Protein AF-A0A3G9JK23-F1 (afdb_monomer)

Radius of gyration: 21.17 Å; Cα contacts (8 Å, |Δi|>4): 99; chains: 1; bounding box: 43×51×62 Å

Foldseek 3Di:
DDDDDPVVVVVVPPPPPPPLVNVLVVLLVVLLCLLVPQADPDQLVVLQVVVCVVCVVLCCVLPNPDDVSVLVVVLLCLLSCCSNPVVVVQLVDPVSLVVSLVSLVDDSCSSPVSCVVCVPDDSVVSPNVVSNSVSSNVSSVSSNVSSVSSVVVVVD

Sequence (156 aa):
MNTRTLSEITQLQFINFIPEGETLKKLIEEIVQIYKHETIGQFPYKDFRQLEHDFTEEFRKNAPHELITADFNTYMMFIYGLSSGGIVMKLEDPLERYKTKEWLYKSFFEWFPKYSFLEAYDFSKYKHLQMEWKVIEKLRQKLIELIKLKEIDMNI

pLDDT: mean 87.05, std 18.16, range [35.25, 98.56]

Nearest PDB structures (foldseek):
  8oup-assembly1_A  TM=2.871E-01  e=6.011E+00  Spisula solidissima

Solvent-accessible surface area (backbone atoms only — not comparable to full-atom values): 9133 Å² total; per-residue (Å²): 136,87,82,76,54,77,68,63,62,57,66,70,66,65,68,79,81,65,59,67,69,58,54,56,50,52,53,52,51,50,41,36,49,47,53,74,70,62,59,66,96,61,82,44,60,69,37,50,54,51,49,51,60,76,39,42,67,58,40,58,72,52,37,64,97,61,57,68,69,60,55,49,47,52,55,48,48,55,51,47,48,34,36,75,53,56,42,62,70,31,65,74,40,71,68,51,32,50,54,51,47,62,56,57,74,45,52,72,43,70,76,41,58,58,52,44,85,54,70,86,58,83,51,75,88,29,57,59,42,42,51,46,50,52,46,53,50,55,48,41,53,50,53,52,51,50,52,54,52,54,56,53,63,74,74,107

InterPro domains:
  IPR025551 Immunity protein WapI/YxiJ-like [PF14176] (30-144)

Organism: NCBI:txid1712516

Structure (mmCIF, N/CA/C/O backbone):
data_AF-A0A3G9JK23-F1
#
_entry.id   AF-A0A3G9JK23-F1
#
loop_
_atom_site.group_PDB
_atom_site.id
_atom_site.type_symbol
_atom_site.label_atom_id
_atom_site.label_alt_id
_atom_site.label_comp_id
_atom_site.label_asym_id
_atom_site.label_entity_id
_atom_site.label_seq_id
_atom_site.pdbx_PDB_ins_code
_atom_site.Cartn_x
_atom_site.Cartn_y
_atom_site.Cartn_z
_atom_site.occupancy
_atom_site.B_iso_or_equiv
_atom_site.auth_seq_id
_atom_site.auth_comp_id
_atom_site.auth_asym_id
_atom_site.auth_atom_id
_atom_site.pdbx_PDB_model_num
ATOM 1 N N . MET A 1 1 ? -24.261 -42.379 31.116 1.00 36.62 1 MET A N 1
ATOM 2 C CA . MET A 1 1 ? -24.484 -41.042 31.707 1.00 36.62 1 MET A CA 1
ATOM 3 C C . MET A 1 1 ? -23.120 -40.428 31.952 1.00 36.62 1 MET A C 1
ATOM 5 O O . MET A 1 1 ? -22.377 -40.958 32.761 1.00 36.62 1 MET A O 1
ATOM 9 N N . ASN A 1 2 ? -22.746 -39.422 31.162 1.00 42.50 2 ASN A N 1
ATOM 10 C CA . ASN A 1 2 ? -21.430 -38.790 31.227 1.00 42.50 2 ASN A CA 1
ATOM 11 C C . ASN A 1 2 ? -21.548 -37.538 32.106 1.00 42.50 2 ASN A C 1
ATOM 13 O O . ASN A 1 2 ? -22.062 -36.515 31.658 1.00 42.50 2 ASN A O 1
ATOM 17 N N . THR A 1 3 ? -21.187 -37.654 33.380 1.00 45.88 3 THR A N 1
ATOM 18 C CA . THR A 1 3 ? -21.206 -36.540 34.332 1.00 45.88 3 THR A CA 1
ATOM 19 C C . THR A 1 3 ? -19.917 -35.742 34.184 1.00 45.88 3 THR A C 1
ATOM 21 O O . THR A 1 3 ? -18.939 -36.014 34.877 1.00 45.88 3 THR A O 1
ATOM 24 N N . ARG A 1 4 ? -19.913 -34.760 33.279 1.00 46.28 4 ARG A N 1
ATOM 25 C CA . ARG A 1 4 ? -18.923 -33.677 33.337 1.00 46.28 4 ARG A CA 1
ATOM 26 C C . ARG A 1 4 ? -19.204 -32.851 34.584 1.00 46.28 4 ARG A C 1
ATOM 28 O O . ARG A 1 4 ? -20.349 -32.466 34.832 1.00 46.28 4 ARG A O 1
ATOM 35 N N . THR A 1 5 ? -18.187 -32.650 35.406 1.00 52.03 5 THR A N 1
ATOM 36 C CA . THR A 1 5 ? -18.298 -31.892 36.652 1.00 52.03 5 THR A CA 1
ATOM 37 C C . THR A 1 5 ? -18.507 -30.407 36.342 1.00 52.03 5 THR A C 1
ATOM 39 O O . THR A 1 5 ? -18.026 -29.888 35.335 1.00 52.03 5 THR A O 1
ATOM 42 N N . LEU A 1 6 ? -19.220 -29.695 37.222 1.00 44.28 6 LEU A N 1
ATOM 43 C CA . LEU A 1 6 ? -19.484 -28.251 37.103 1.00 44.28 6 LEU A CA 1
ATOM 44 C C . LEU A 1 6 ? -18.204 -27.409 36.920 1.00 44.28 6 LEU A C 1
ATOM 46 O O . LEU A 1 6 ? -18.287 -26.318 36.360 1.00 44.28 6 LEU A O 1
ATOM 50 N N . SER A 1 7 ? -17.032 -27.928 37.317 1.00 47.22 7 SER A N 1
ATOM 51 C CA . SER A 1 7 ? -15.722 -27.294 37.119 1.00 47.22 7 SER A CA 1
ATOM 52 C C . SER A 1 7 ? -15.212 -27.341 35.673 1.00 47.22 7 SER A C 1
ATOM 54 O O . SER A 1 7 ? -14.501 -26.434 35.254 1.00 47.22 7 SER A O 1
ATOM 56 N N . GLU A 1 8 ? -15.571 -28.362 34.889 1.00 41.97 8 GLU A N 1
ATOM 57 C CA . GLU A 1 8 ? -15.189 -28.452 33.468 1.00 41.97 8 GLU A CA 1
ATOM 58 C C . GLU A 1 8 ? -16.037 -27.512 32.598 1.00 41.97 8 GLU A C 1
ATOM 60 O O . GLU A 1 8 ? -15.567 -26.995 31.587 1.00 41.97 8 GLU A O 1
ATOM 65 N N . ILE A 1 9 ? -17.274 -27.232 33.024 1.00 43.81 9 ILE A N 1
ATOM 66 C CA . ILE A 1 9 ? -18.169 -26.281 32.350 1.00 43.81 9 ILE A CA 1
ATOM 67 C C . ILE A 1 9 ? -17.713 -24.835 32.605 1.00 43.81 9 ILE A C 1
ATOM 69 O O . ILE A 1 9 ? -17.787 -24.006 31.701 1.00 43.81 9 ILE A O 1
ATOM 73 N N . THR A 1 10 ? -17.164 -24.534 33.788 1.00 38.00 10 THR A N 1
ATOM 74 C CA . THR A 1 10 ? -16.653 -23.187 34.111 1.00 38.00 10 THR A CA 1
ATOM 75 C C . THR A 1 10 ? -15.295 -22.883 33.474 1.00 38.00 10 THR A C 1
ATOM 77 O O . THR A 1 10 ? -15.025 -21.726 33.167 1.00 38.00 10 THR A O 1
ATOM 80 N N . GLN A 1 11 ? -14.453 -23.887 33.205 1.00 38.69 11 GLN A N 1
ATOM 81 C CA . GLN A 1 11 ? -13.163 -23.667 32.530 1.00 38.69 11 GLN A CA 1
ATOM 82 C C . GLN A 1 11 ? -13.294 -23.422 31.017 1.00 38.69 11 GLN A C 1
ATOM 84 O O . GLN A 1 11 ? -12.403 -22.825 30.421 1.00 38.69 11 GLN A O 1
ATOM 89 N N . LEU A 1 12 ? -14.418 -23.800 30.400 1.00 36.66 12 LEU A N 1
ATOM 90 C CA . LEU A 1 12 ? -14.701 -23.540 28.980 1.00 36.66 12 LEU A CA 1
ATOM 91 C C . LEU A 1 12 ? -15.394 -22.189 28.719 1.00 36.66 12 LEU A C 1
ATOM 93 O O . LEU A 1 12 ? -15.613 -21.838 27.562 1.00 36.66 12 LEU A O 1
ATOM 97 N N . GLN A 1 13 ? -15.715 -21.415 29.763 1.00 40.44 13 GLN A N 1
ATOM 98 C CA . GLN A 1 13 ? -16.347 -20.090 29.646 1.00 40.44 13 GLN A CA 1
ATOM 99 C C . GLN A 1 13 ? -15.383 -18.908 29.840 1.00 40.44 13 GLN A C 1
ATOM 101 O O . GLN A 1 13 ? -15.793 -17.762 29.692 1.00 40.44 13 GLN A O 1
ATOM 106 N N . PHE A 1 14 ? -14.095 -19.162 30.078 1.00 35.25 14 PHE A N 1
ATOM 107 C CA . PHE A 1 14 ? -13.046 -18.138 30.040 1.00 35.25 14 PHE A CA 1
ATOM 108 C C . PHE A 1 14 ? -12.325 -18.153 28.687 1.00 35.25 14 PHE A C 1
ATOM 110 O O . PHE A 1 14 ? -11.109 -18.309 28.598 1.00 35.25 14 PHE A O 1
ATOM 117 N N . ILE A 1 15 ? -13.079 -17.964 27.600 1.00 38.72 15 ILE A N 1
ATOM 118 C CA . ILE A 1 15 ? -12.486 -17.306 26.434 1.00 38.72 15 ILE A CA 1
ATOM 119 C C . ILE A 1 15 ? -12.242 -15.879 26.908 1.00 38.72 15 ILE A C 1
ATOM 121 O O . ILE A 1 15 ? -13.193 -15.168 27.215 1.00 38.72 15 ILE A O 1
ATOM 125 N N . ASN A 1 16 ? -10.971 -15.519 27.077 1.00 36.34 16 ASN A N 1
ATOM 126 C CA . ASN A 1 16 ? -10.524 -14.202 27.515 1.00 36.34 16 ASN A CA 1
ATOM 127 C C . ASN A 1 16 ? -11.319 -13.100 26.800 1.00 36.34 16 ASN A C 1
ATOM 129 O O . ASN A 1 16 ? -11.033 -12.790 25.644 1.00 36.34 16 ASN A O 1
ATOM 133 N N . PHE A 1 17 ? -12.302 -12.511 27.483 1.00 44.69 17 PHE A N 1
ATOM 134 C CA . PHE A 1 17 ? -12.966 -11.301 27.021 1.00 44.69 17 PHE A CA 1
ATOM 135 C C . PHE A 1 17 ? -11.981 -10.157 27.252 1.00 44.69 17 PHE A C 1
ATOM 137 O O . PHE A 1 17 ? -12.001 -9.472 28.273 1.00 44.69 17 PHE A O 1
ATOM 144 N N . ILE A 1 18 ? -11.019 -10.036 26.340 1.00 47.12 18 ILE A N 1
ATOM 145 C CA . ILE A 1 18 ? -10.237 -8.816 26.203 1.00 47.12 18 ILE A CA 1
ATOM 146 C C . ILE A 1 18 ? -11.254 -7.754 25.773 1.00 47.12 18 ILE A C 1
ATOM 148 O O . ILE A 1 18 ? -11.915 -7.974 24.758 1.00 47.12 18 ILE A O 1
ATOM 152 N N . PRO A 1 19 ? -11.423 -6.643 26.516 1.00 55.41 19 PRO A N 1
ATOM 153 C CA . PRO A 1 19 ? -12.336 -5.581 26.107 1.00 55.41 19 PRO A CA 1
ATOM 154 C C . PRO A 1 19 ? -12.031 -5.196 24.656 1.00 55.41 19 PRO A C 1
ATOM 156 O O . PRO A 1 19 ? -10.879 -4.948 24.322 1.00 55.41 19 PRO A O 1
ATOM 159 N N . GLU A 1 20 ? -13.018 -5.187 23.768 1.00 59.62 20 GLU A N 1
ATOM 160 C CA . GLU A 1 20 ? -12.782 -5.095 22.317 1.00 59.62 20 GLU A CA 1
ATOM 161 C C . GLU A 1 20 ? -12.052 -3.794 21.907 1.00 59.62 20 GLU A C 1
ATOM 163 O O . GLU A 1 20 ? -11.213 -3.806 21.003 1.00 59.62 20 GLU A O 1
ATOM 168 N N . GLY A 1 21 ? -12.221 -2.709 22.677 1.00 67.69 21 GLY A N 1
ATOM 169 C CA . GLY A 1 21 ? -11.424 -1.478 22.556 1.00 67.69 21 GLY A CA 1
ATOM 170 C C . GLY A 1 21 ? -9.921 -1.648 22.846 1.00 67.69 21 GLY A C 1
ATOM 171 O O . GLY A 1 21 ? -9.093 -0.956 22.251 1.00 67.69 21 GLY A O 1
ATOM 172 N N . GLU A 1 22 ? -9.540 -2.609 23.690 1.00 78.88 22 GLU A N 1
ATOM 173 C CA . GLU A 1 22 ? -8.143 -3.003 23.921 1.00 78.88 22 GLU A CA 1
ATOM 174 C C . GLU A 1 22 ? -7.564 -3.713 22.685 1.00 78.88 22 GLU A C 1
ATOM 176 O O . GLU A 1 22 ? -6.394 -3.529 22.350 1.00 78.88 22 GLU A O 1
ATOM 181 N N . THR A 1 23 ? -8.392 -4.461 21.944 1.00 86.56 23 THR A N 1
ATOM 182 C CA . THR A 1 23 ? -7.978 -5.128 20.698 1.00 86.56 23 THR A CA 1
ATOM 183 C C . THR A 1 23 ? -7.685 -4.113 19.592 1.00 86.56 23 THR A C 1
ATOM 185 O O . THR A 1 23 ? -6.633 -4.193 18.953 1.00 86.56 23 THR A O 1
ATOM 188 N N . LEU A 1 24 ? -8.558 -3.114 19.403 1.00 90.00 24 LEU A N 1
ATOM 189 C CA . LEU A 1 24 ? -8.349 -2.036 18.426 1.00 90.00 24 LEU A CA 1
ATOM 190 C C . LEU A 1 24 ? -7.061 -1.256 18.730 1.00 90.00 24 LEU A C 1
ATOM 192 O O . LEU A 1 24 ? -6.225 -1.043 17.849 1.00 90.00 24 LEU A O 1
ATOM 196 N N . LYS A 1 25 ? -6.881 -0.867 19.997 1.00 90.38 25 LYS A N 1
ATOM 197 C CA . LYS A 1 25 ? -5.701 -0.134 20.462 1.00 90.38 25 LYS A CA 1
ATOM 198 C C . LYS A 1 25 ? -4.417 -0.931 20.238 1.00 90.38 25 LYS A C 1
ATOM 200 O O . LYS A 1 25 ? -3.462 -0.393 19.684 1.00 90.38 25 LYS A O 1
ATOM 205 N N . LYS A 1 26 ? -4.410 -2.216 20.596 1.00 93.75 26 LYS A N 1
ATOM 206 C CA . LYS A 1 26 ? -3.259 -3.101 20.391 1.00 93.75 26 LYS A CA 1
ATOM 207 C C . LYS A 1 26 ? -2.886 -3.229 18.912 1.00 93.75 26 LYS A C 1
ATOM 209 O O . LYS A 1 26 ? -1.701 -3.215 18.586 1.00 93.75 26 LYS A O 1
ATOM 214 N N . LEU A 1 27 ? -3.871 -3.318 18.015 1.00 95.75 27 LEU A N 1
ATOM 215 C CA . LEU A 1 27 ? -3.606 -3.382 16.576 1.00 95.75 27 LEU A CA 1
ATOM 216 C C . LEU A 1 27 ? -3.044 -2.058 16.035 1.00 95.75 27 LEU A C 1
ATOM 218 O O . LEU A 1 27 ? -2.118 -2.076 15.226 1.00 95.75 27 LEU A O 1
ATOM 222 N N . ILE A 1 28 ? -3.542 -0.911 16.510 1.00 95.06 28 ILE A N 1
ATOM 223 C CA . ILE A 1 28 ? -2.965 0.406 16.183 1.00 95.06 28 ILE A CA 1
ATOM 224 C C . ILE A 1 28 ? -1.506 0.476 16.639 1.00 95.06 28 ILE A C 1
ATOM 226 O O . ILE A 1 28 ? -0.637 0.879 15.865 1.00 95.06 28 ILE A O 1
ATOM 230 N N . GLU A 1 29 ? -1.224 0.068 17.877 1.00 95.56 29 GLU A N 1
ATOM 231 C CA . GLU A 1 29 ? 0.138 0.033 18.409 1.00 95.56 29 GLU A CA 1
ATOM 232 C C . GLU A 1 29 ? 1.037 -0.869 17.560 1.00 95.56 29 GLU A C 1
ATOM 234 O O . GLU A 1 29 ? 2.123 -0.446 17.172 1.00 95.56 29 GLU A O 1
ATOM 239 N N . GLU A 1 30 ? 0.576 -2.065 17.192 1.00 97.19 30 GLU A N 1
ATOM 240 C CA . GLU A 1 30 ? 1.323 -2.984 16.331 1.00 97.19 30 GLU A CA 1
ATOM 241 C C . GLU A 1 30 ? 1.636 -2.372 14.955 1.00 97.19 30 GLU A C 1
ATOM 243 O O . GLU A 1 30 ? 2.782 -2.429 14.505 1.00 97.19 30 GLU A O 1
ATOM 248 N N . ILE A 1 31 ? 0.651 -1.746 14.302 1.00 97.75 31 ILE A N 1
ATOM 249 C CA . ILE A 1 31 ? 0.832 -1.055 13.014 1.00 97.75 31 ILE A CA 1
ATOM 250 C C . ILE A 1 31 ? 1.905 0.03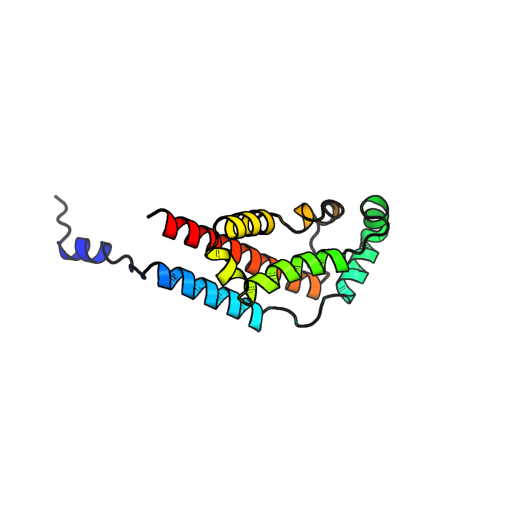0 13.134 1.00 97.75 31 ILE A C 1
ATOM 252 O O . ILE A 1 31 ? 2.816 0.094 12.307 1.00 97.75 31 ILE A O 1
ATOM 256 N N . VAL A 1 32 ? 1.837 0.852 14.184 1.00 96.25 32 VAL A N 1
ATOM 257 C CA . VAL A 1 32 ? 2.814 1.920 14.428 1.00 96.25 32 VAL A CA 1
ATOM 258 C C . VAL A 1 32 ? 4.209 1.348 14.695 1.00 96.25 32 VAL A C 1
ATOM 260 O O . VAL A 1 32 ? 5.196 1.926 14.240 1.00 96.25 32 VAL A O 1
ATOM 263 N N . GLN A 1 33 ? 4.322 0.223 15.406 1.00 96.56 33 GLN A N 1
ATOM 264 C CA . GLN A 1 33 ? 5.610 -0.437 15.643 1.00 96.56 33 GLN A CA 1
ATOM 265 C C . GLN A 1 33 ? 6.216 -0.980 14.345 1.00 96.56 33 GLN A C 1
ATOM 267 O O . GLN A 1 33 ? 7.393 -0.736 14.082 1.00 96.56 33 GLN A O 1
ATOM 272 N N . ILE A 1 34 ? 5.421 -1.638 13.496 1.00 96.50 34 ILE A N 1
ATOM 273 C CA . ILE A 1 34 ? 5.875 -2.104 12.175 1.00 96.50 34 ILE A CA 1
ATOM 274 C C . ILE A 1 34 ? 6.339 -0.912 11.337 1.00 96.50 34 ILE A C 1
ATOM 276 O O . ILE A 1 34 ? 7.441 -0.935 10.794 1.00 96.50 34 ILE A O 1
ATOM 280 N N . TYR A 1 35 ? 5.545 0.161 11.291 1.00 95.44 35 TYR A N 1
ATOM 281 C CA . TYR A 1 35 ? 5.909 1.382 10.578 1.00 95.44 35 TYR A CA 1
ATOM 282 C C . TYR A 1 35 ? 7.227 1.991 11.084 1.00 95.44 35 TYR A C 1
ATOM 284 O O . TYR A 1 35 ? 8.033 2.456 10.294 1.00 95.44 35 TYR A O 1
ATOM 292 N N . LYS A 1 36 ? 7.494 1.978 12.393 1.00 93.38 36 LYS A N 1
ATOM 293 C CA . LYS A 1 36 ? 8.729 2.560 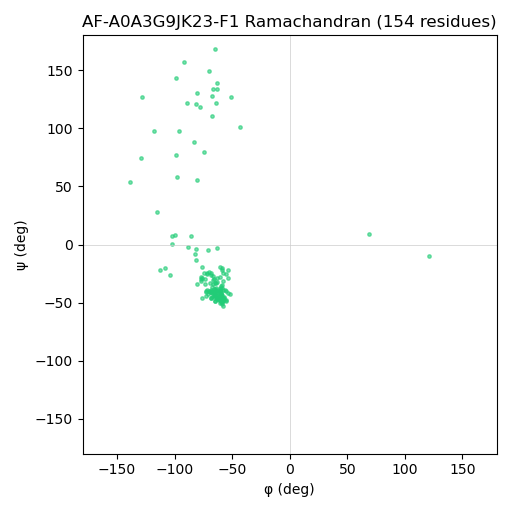12.945 1.00 93.38 36 LYS A CA 1
ATOM 294 C C . LYS A 1 36 ? 9.969 1.693 12.744 1.00 93.38 36 LYS A C 1
ATOM 296 O O . LYS A 1 36 ? 11.070 2.236 12.673 1.00 93.38 36 LYS A O 1
ATOM 301 N N . HIS A 1 37 ? 9.810 0.372 12.729 1.00 92.38 37 HIS A N 1
ATOM 302 C CA . HIS A 1 37 ? 10.937 -0.557 12.842 1.00 92.38 37 HIS A CA 1
ATOM 303 C C . HIS A 1 37 ? 11.216 -1.377 11.584 1.00 92.38 37 HIS A C 1
ATOM 305 O O . HIS A 1 37 ? 12.339 -1.851 11.427 1.00 92.38 37 HIS A O 1
ATOM 311 N N . GLU A 1 38 ? 10.235 -1.550 10.699 1.00 90.25 38 GLU A N 1
ATOM 312 C CA . GLU A 1 38 ? 10.377 -2.391 9.506 1.00 90.25 38 GLU A CA 1
ATOM 313 C C . GLU A 1 38 ? 10.467 -1.587 8.204 1.00 90.25 38 GLU A C 1
ATOM 315 O O . GLU A 1 38 ? 10.980 -2.113 7.220 1.00 90.25 38 GLU A O 1
ATOM 320 N N . THR A 1 39 ? 10.026 -0.323 8.171 1.00 84.00 39 THR A N 1
ATOM 321 C CA . THR A 1 39 ? 10.132 0.501 6.953 1.00 84.00 39 THR A CA 1
ATOM 322 C C . THR A 1 39 ? 11.586 0.791 6.621 1.00 84.00 39 THR A C 1
ATOM 324 O O . THR A 1 39 ? 12.357 1.215 7.491 1.00 84.00 39 THR A O 1
ATOM 327 N N . ILE A 1 40 ? 11.966 0.630 5.356 1.00 74.38 40 ILE A N 1
ATOM 328 C CA . ILE A 1 40 ? 13.324 0.932 4.927 1.00 74.38 40 ILE A CA 1
ATOM 329 C C . ILE A 1 40 ? 13.428 2.448 4.781 1.00 74.38 40 ILE A C 1
ATOM 331 O O . ILE A 1 40 ? 12.756 3.067 3.964 1.00 74.38 40 ILE A O 1
ATOM 335 N N . GLY A 1 41 ? 14.307 3.078 5.563 1.00 71.38 41 GLY A N 1
ATOM 336 C CA . GLY A 1 41 ? 14.487 4.537 5.536 1.00 71.38 41 GLY A CA 1
ATOM 337 C C . GLY A 1 41 ? 14.996 5.108 4.201 1.00 71.38 41 GLY A C 1
ATOM 338 O O . GLY A 1 41 ? 15.147 6.321 4.078 1.00 71.38 41 GLY A O 1
ATOM 339 N N . GLN A 1 42 ? 15.290 4.263 3.206 1.00 83.88 42 GLN A N 1
ATOM 340 C CA . GLN A 1 42 ? 15.717 4.662 1.866 1.00 83.88 42 GLN A CA 1
ATOM 341 C C . GLN A 1 42 ? 14.859 3.984 0.799 1.00 83.88 42 GLN A C 1
ATOM 343 O O . GLN A 1 42 ? 14.777 2.760 0.735 1.00 83.88 42 GLN A O 1
ATOM 348 N N . PHE A 1 43 ? 14.294 4.794 -0.096 1.00 89.50 43 PHE A N 1
ATOM 349 C CA . PHE A 1 43 ? 13.511 4.309 -1.227 1.00 89.50 43 PHE A CA 1
ATOM 350 C C . PHE A 1 43 ? 14.373 3.465 -2.196 1.00 89.50 43 PHE A C 1
ATOM 352 O O . PHE A 1 43 ? 15.510 3.859 -2.498 1.00 89.50 43 PHE A O 1
ATOM 359 N N . PRO A 1 44 ? 13.867 2.336 -2.736 1.00 93.62 44 PRO A N 1
ATOM 360 C CA . PRO A 1 44 ? 14.669 1.345 -3.462 1.00 93.62 44 PRO A CA 1
ATOM 361 C C . PRO A 1 44 ? 14.963 1.737 -4.927 1.00 93.62 44 PRO A C 1
ATOM 363 O O . PRO A 1 44 ? 14.720 0.982 -5.865 1.00 93.62 44 PRO A O 1
ATOM 366 N N . TYR A 1 45 ? 15.547 2.918 -5.158 1.00 94.88 45 TYR A N 1
ATOM 367 C CA . TYR A 1 45 ? 15.806 3.449 -6.506 1.00 94.88 45 TYR A CA 1
ATOM 368 C C . TYR A 1 45 ? 16.697 2.558 -7.381 1.00 94.88 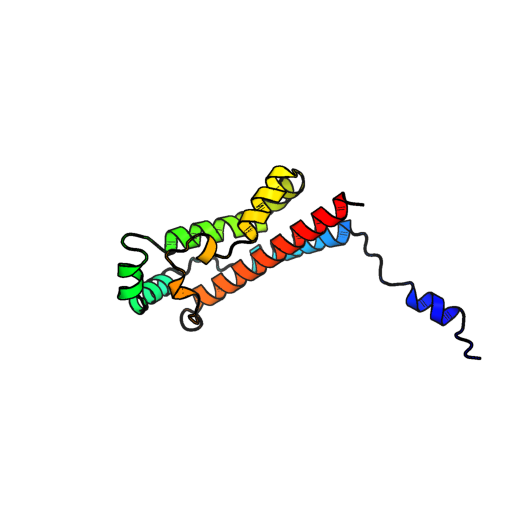45 TYR A C 1
ATOM 370 O O . TYR A 1 45 ? 16.532 2.525 -8.597 1.00 94.88 45 TYR A O 1
ATOM 378 N N . LYS A 1 46 ? 17.686 1.874 -6.789 1.00 95.38 46 LYS A N 1
ATOM 379 C CA . LYS A 1 46 ? 18.582 0.975 -7.541 1.00 95.38 46 LYS A CA 1
ATOM 380 C C . LYS A 1 46 ? 17.816 -0.215 -8.112 1.00 95.38 46 LYS A C 1
ATOM 382 O O . LYS A 1 46 ? 18.003 -0.554 -9.274 1.00 95.38 46 LYS A O 1
ATOM 387 N N . ASP A 1 47 ? 16.946 -0.789 -7.297 1.00 96.94 47 ASP A N 1
ATOM 388 C CA . ASP A 1 47 ? 16.141 -1.950 -7.645 1.00 96.94 47 ASP A CA 1
ATOM 389 C C . ASP A 1 47 ? 15.096 -1.591 -8.702 1.00 96.94 47 ASP A C 1
ATOM 391 O O . ASP A 1 47 ? 14.951 -2.324 -9.673 1.00 96.94 47 ASP A O 1
ATOM 395 N N . PHE A 1 48 ? 14.456 -0.421 -8.584 1.00 96.88 48 PHE A N 1
ATOM 396 C CA . PHE A 1 48 ? 13.552 0.078 -9.622 1.00 96.88 48 PHE A CA 1
ATOM 397 C C . PHE A 1 48 ? 14.247 0.293 -10.965 1.00 96.88 48 PHE A C 1
ATOM 399 O O . PHE A 1 48 ? 13.723 -0.147 -11.980 1.00 96.88 48 PHE A O 1
ATOM 406 N N . ARG A 1 49 ? 15.451 0.880 -10.986 1.00 96.25 49 ARG A N 1
ATOM 407 C CA . ARG A 1 49 ? 16.205 1.018 -12.244 1.00 96.25 49 ARG A CA 1
ATOM 408 C C . ARG A 1 49 ? 16.525 -0.333 -12.879 1.00 96.25 49 ARG A C 1
ATOM 410 O O . ARG A 1 49 ? 16.481 -0.456 -14.098 1.00 96.25 49 ARG A O 1
ATOM 417 N N . GLN A 1 50 ? 16.856 -1.338 -12.066 1.00 97.50 50 GLN A N 1
ATOM 418 C CA . GLN A 1 50 ? 17.093 -2.687 -12.577 1.00 97.50 50 GLN A CA 1
ATOM 419 C C . GLN A 1 50 ? 15.796 -3.325 -13.090 1.00 97.50 50 GLN A C 1
ATOM 421 O O . GLN A 1 50 ? 15.812 -3.968 -14.132 1.00 97.50 50 GLN A O 1
ATOM 426 N N . LEU A 1 51 ? 14.675 -3.130 -12.394 1.00 97.31 51 LEU A N 1
ATOM 427 C CA . LEU A 1 51 ? 13.359 -3.593 -12.829 1.00 97.31 51 LEU A CA 1
ATOM 428 C C . LEU A 1 51 ? 12.970 -2.976 -14.179 1.00 97.31 51 LEU A C 1
ATOM 430 O O . LEU A 1 51 ? 12.619 -3.696 -15.106 1.00 97.31 51 LEU A O 1
ATOM 434 N N . GLU A 1 52 ? 13.090 -1.658 -14.323 1.00 96.19 52 GLU A N 1
ATOM 435 C CA . GLU A 1 52 ? 12.813 -0.957 -15.582 1.00 96.19 52 GLU A CA 1
ATOM 436 C C . GLU A 1 52 ? 13.723 -1.442 -16.718 1.00 96.19 52 GLU A C 1
ATOM 438 O O . GLU A 1 52 ? 13.272 -1.604 -17.852 1.00 96.19 52 GLU A O 1
ATOM 443 N N . HIS A 1 53 ? 14.992 -1.733 -16.420 1.00 96.44 53 HIS A N 1
ATOM 444 C CA . HIS A 1 53 ? 15.915 -2.313 -17.391 1.00 96.44 53 HIS A CA 1
ATOM 445 C C . HIS A 1 53 ? 15.497 -3.727 -17.822 1.00 96.44 53 HIS A C 1
ATOM 447 O O . HIS A 1 53 ? 15.421 -4.013 -19.014 1.00 96.44 53 HIS A O 1
ATOM 453 N N . ASP A 1 54 ? 15.183 -4.599 -16.865 1.00 97.06 54 ASP A N 1
ATOM 454 C CA . ASP A 1 54 ? 14.848 -5.999 -17.136 1.00 97.06 54 ASP A CA 1
ATOM 455 C C . ASP A 1 54 ? 13.526 -6.158 -17.905 1.00 97.06 54 ASP A C 1
ATOM 457 O O . ASP A 1 54 ? 13.363 -7.134 -18.632 1.00 97.06 54 ASP A O 1
ATOM 461 N N . PHE A 1 55 ? 12.606 -5.201 -17.759 1.00 96.31 55 PHE A N 1
ATOM 462 C CA . PHE A 1 55 ? 11.277 -5.193 -18.384 1.00 96.31 55 PHE A CA 1
ATOM 463 C C . PHE A 1 55 ? 11.100 -4.041 -19.381 1.00 96.31 55 PHE A C 1
ATOM 465 O O . PHE A 1 55 ? 10.005 -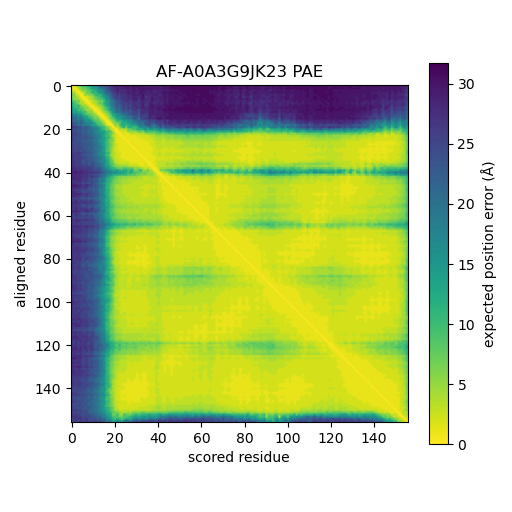3.504 -19.564 1.00 96.31 55 PHE A O 1
ATOM 472 N N . THR A 1 56 ? 12.196 -3.588 -19.995 1.00 96.44 56 THR A N 1
ATOM 473 C CA . THR A 1 56 ? 12.197 -2.375 -20.824 1.00 96.44 56 THR A CA 1
ATOM 474 C C . THR A 1 56 ? 11.158 -2.418 -21.950 1.00 96.44 56 THR A C 1
ATOM 476 O O . THR A 1 56 ? 10.511 -1.402 -22.213 1.00 96.44 56 THR A O 1
ATOM 479 N N . GLU A 1 57 ? 10.959 -3.561 -22.610 1.00 97.19 57 GLU A N 1
ATOM 480 C CA . GLU A 1 57 ? 9.981 -3.660 -23.701 1.00 97.19 57 GLU A CA 1
ATOM 481 C C . GLU A 1 57 ? 8.537 -3.619 -23.186 1.00 97.19 57 GLU A C 1
ATOM 483 O O . GLU A 1 57 ? 7.682 -2.946 -23.766 1.00 97.19 57 GLU A O 1
ATOM 488 N N . GLU A 1 58 ? 8.255 -4.272 -22.060 1.00 97.19 58 GLU A N 1
ATOM 489 C CA . GLU A 1 58 ? 6.947 -4.247 -21.415 1.00 97.19 58 GLU A CA 1
ATOM 490 C C . GLU A 1 58 ? 6.601 -2.847 -20.902 1.00 97.19 58 GLU A C 1
ATOM 492 O O . GLU A 1 58 ? 5.469 -2.399 -21.097 1.00 97.19 58 GLU A O 1
ATOM 497 N N . PHE A 1 59 ? 7.561 -2.124 -20.318 1.00 97.25 59 PHE A N 1
ATOM 498 C CA . PHE A 1 59 ? 7.370 -0.728 -19.917 1.00 97.25 59 PHE A CA 1
ATOM 499 C C . PHE A 1 59 ? 7.084 0.168 -21.123 1.00 97.25 59 PHE A C 1
ATOM 501 O O . PHE A 1 59 ? 6.113 0.922 -21.100 1.00 97.25 59 PHE A O 1
ATOM 508 N N . ARG A 1 60 ? 7.854 0.046 -22.213 1.00 96.38 60 ARG A N 1
ATOM 509 C CA . ARG A 1 60 ? 7.597 0.809 -23.449 1.00 96.38 60 ARG A CA 1
ATOM 510 C C . ARG A 1 60 ? 6.213 0.537 -24.028 1.00 96.38 60 ARG A C 1
ATOM 512 O O . ARG A 1 60 ? 5.590 1.451 -24.559 1.00 96.38 60 ARG A O 1
ATOM 519 N N . LYS A 1 61 ? 5.741 -0.708 -23.946 1.00 97.44 61 LYS A N 1
ATOM 520 C CA . LYS A 1 61 ? 4.440 -1.114 -24.484 1.00 97.44 61 LYS A CA 1
ATOM 521 C C . LYS A 1 61 ? 3.270 -0.654 -23.614 1.00 97.44 61 LYS A C 1
ATOM 523 O O . LYS A 1 61 ? 2.272 -0.189 -24.154 1.00 97.44 61 LYS A O 1
ATOM 528 N N . ASN A 1 62 ? 3.360 -0.842 -22.299 1.00 96.69 62 ASN A N 1
ATOM 529 C CA . ASN A 1 62 ? 2.205 -0.731 -21.401 1.00 96.69 62 ASN A CA 1
ATOM 530 C C . ASN A 1 62 ? 2.180 0.569 -20.585 1.00 96.69 62 ASN A C 1
ATOM 532 O O . ASN A 1 62 ? 1.104 1.017 -20.201 1.00 96.69 62 ASN A O 1
ATOM 536 N N . ALA A 1 63 ? 3.338 1.177 -20.326 1.00 95.31 63 ALA A N 1
ATOM 537 C CA . ALA A 1 63 ? 3.472 2.386 -19.517 1.00 95.31 63 ALA A CA 1
ATOM 538 C C . ALA A 1 63 ? 4.482 3.378 -20.141 1.00 95.31 63 ALA A C 1
ATOM 540 O O . ALA A 1 63 ? 5.446 3.785 -19.482 1.00 95.31 63 ALA A O 1
ATOM 541 N N . PRO A 1 64 ? 4.317 3.756 -21.427 1.00 92.19 64 PRO A N 1
ATOM 542 C CA . PRO A 1 64 ? 5.229 4.692 -22.070 1.00 92.19 64 PRO A CA 1
ATOM 543 C C . PRO A 1 64 ? 5.168 6.054 -21.371 1.00 92.19 64 PRO A C 1
ATOM 545 O O . PRO A 1 64 ? 4.086 6.582 -21.136 1.00 92.19 64 PRO A O 1
ATOM 548 N N . HIS A 1 65 ? 6.334 6.643 -21.093 1.00 89.44 65 HIS A N 1
ATOM 549 C CA . HIS A 1 65 ? 6.489 7.950 -20.426 1.00 89.44 65 HIS A CA 1
ATOM 550 C C . HIS A 1 65 ? 6.080 8.003 -18.947 1.00 89.44 65 HIS A C 1
ATOM 552 O O . HIS A 1 65 ? 6.059 9.083 -18.359 1.00 89.44 65 HIS A O 1
ATOM 558 N N . GLU A 1 66 ? 5.802 6.859 -18.336 1.00 91.50 66 GLU A N 1
ATOM 559 C CA . GLU A 1 66 ? 5.440 6.770 -16.927 1.00 91.50 66 GLU A CA 1
ATOM 560 C C . GLU A 1 66 ? 6.672 6.538 -16.045 1.00 91.50 66 GLU A C 1
ATOM 562 O O . GLU A 1 66 ? 7.699 6.025 -16.495 1.00 91.50 66 GLU A O 1
ATOM 567 N N . LEU A 1 67 ? 6.559 6.904 -14.767 1.00 93.06 67 LEU A N 1
ATOM 568 C CA . LEU A 1 67 ? 7.595 6.687 -13.759 1.00 93.06 67 LEU A CA 1
ATOM 569 C C . LEU A 1 67 ? 7.046 5.777 -12.659 1.00 93.06 67 LEU A C 1
ATOM 571 O O . LEU A 1 67 ? 6.405 6.252 -11.719 1.00 93.06 67 LEU A O 1
ATOM 575 N N . ILE A 1 68 ? 7.346 4.475 -12.728 1.00 96.56 68 ILE A N 1
ATOM 576 C CA . ILE A 1 68 ? 6.872 3.505 -11.722 1.00 96.56 68 ILE A CA 1
ATOM 577 C C . ILE A 1 68 ? 7.325 3.875 -10.310 1.00 96.56 68 ILE A C 1
ATOM 579 O O . ILE A 1 68 ? 6.597 3.666 -9.345 1.00 96.56 68 ILE A O 1
ATOM 583 N N . THR A 1 69 ? 8.495 4.501 -10.185 1.00 96.56 69 THR A N 1
ATOM 584 C CA . THR A 1 69 ? 8.998 5.023 -8.909 1.00 96.56 69 THR A CA 1
ATOM 585 C C . THR A 1 69 ? 8.068 6.071 -8.294 1.00 96.56 69 THR A C 1
ATOM 587 O O . THR A 1 69 ? 7.841 6.039 -7.086 1.00 96.56 69 THR A O 1
ATOM 590 N N . ALA A 1 70 ? 7.493 6.972 -9.097 1.00 96.31 70 ALA A N 1
ATOM 591 C CA . ALA A 1 70 ? 6.578 8.008 -8.622 1.00 96.31 70 ALA A CA 1
ATOM 592 C C . ALA A 1 70 ? 5.224 7.419 -8.196 1.00 96.31 70 ALA A C 1
ATOM 594 O O . ALA A 1 70 ? 4.698 7.758 -7.131 1.00 96.31 70 ALA A O 1
ATOM 595 N N . ASP A 1 71 ? 4.692 6.490 -8.989 1.00 97.81 71 ASP A N 1
ATOM 596 C CA . ASP A 1 71 ? 3.435 5.802 -8.687 1.00 97.81 71 ASP A CA 1
ATOM 597 C C . ASP A 1 71 ? 3.566 4.915 -7.441 1.00 97.81 71 ASP A C 1
ATOM 599 O O . ASP A 1 71 ? 2.726 4.953 -6.538 1.00 97.81 71 ASP A O 1
ATOM 603 N N . PHE A 1 72 ? 4.667 4.168 -7.332 1.00 97.00 72 PHE A N 1
ATOM 604 C CA . PHE A 1 72 ? 4.944 3.347 -6.159 1.00 97.00 72 PHE A CA 1
ATOM 605 C C . PHE A 1 72 ? 5.144 4.195 -4.906 1.00 97.00 72 PHE A C 1
ATOM 607 O O . PHE A 1 72 ? 4.615 3.859 -3.850 1.00 97.00 72 PHE A O 1
ATOM 614 N N . ASN A 1 73 ? 5.835 5.333 -5.018 1.00 96.12 73 ASN A N 1
ATOM 615 C CA . ASN A 1 73 ? 5.966 6.267 -3.905 1.00 96.12 73 ASN A CA 1
ATOM 616 C C . ASN A 1 73 ? 4.601 6.814 -3.458 1.00 96.12 73 ASN A C 1
ATOM 618 O O . ASN A 1 73 ? 4.351 6.907 -2.261 1.00 96.12 73 ASN A O 1
ATOM 622 N N . THR A 1 74 ? 3.698 7.119 -4.392 1.00 97.38 74 THR A N 1
ATOM 623 C CA . THR A 1 74 ? 2.321 7.536 -4.075 1.00 97.38 74 THR A CA 1
ATOM 624 C 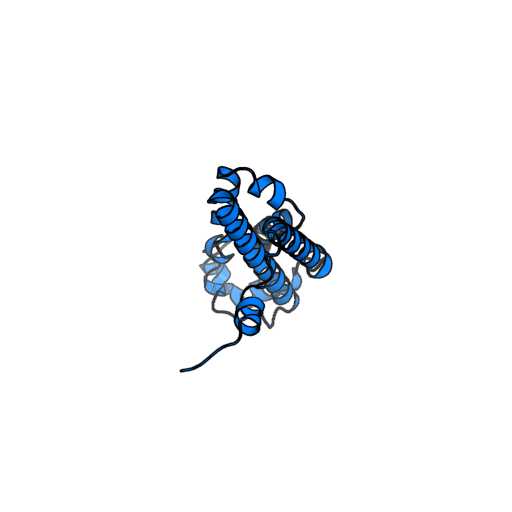C . THR A 1 74 ? 1.578 6.464 -3.271 1.00 97.38 74 THR A C 1
ATOM 626 O O . THR A 1 74 ? 1.020 6.760 -2.212 1.00 97.38 74 THR A O 1
ATOM 629 N N . TYR A 1 75 ? 1.614 5.212 -3.733 1.00 98.06 75 TYR A N 1
ATOM 630 C CA . TYR A 1 75 ? 0.988 4.073 -3.051 1.00 98.06 75 TYR A CA 1
ATOM 631 C C . TYR A 1 75 ? 1.576 3.831 -1.653 1.00 98.06 75 TYR A C 1
ATOM 633 O O . TYR A 1 75 ? 0.849 3.718 -0.664 1.00 98.06 75 TYR A O 1
ATOM 641 N N . MET A 1 76 ? 2.906 3.821 -1.560 1.00 96.62 76 MET A N 1
ATOM 642 C CA . MET A 1 76 ? 3.644 3.671 -0.309 1.00 96.62 76 MET A CA 1
ATOM 643 C C . MET A 1 76 ? 3.293 4.782 0.685 1.00 96.62 76 MET A C 1
ATOM 645 O O . MET A 1 76 ? 2.966 4.496 1.834 1.00 96.62 76 MET A O 1
ATOM 649 N N . MET A 1 77 ? 3.309 6.046 0.255 1.00 95.88 77 MET A N 1
ATOM 650 C CA . MET A 1 77 ? 3.011 7.194 1.116 1.00 95.88 77 MET A CA 1
ATOM 651 C C . MET A 1 77 ? 1.575 7.189 1.633 1.00 95.88 77 MET A C 1
ATOM 653 O O . MET A 1 77 ? 1.347 7.589 2.774 1.00 95.88 77 MET A O 1
ATOM 657 N N . PHE A 1 78 ? 0.612 6.695 0.851 1.00 98.06 78 PHE A N 1
ATOM 658 C CA . PHE A 1 78 ? -0.751 6.497 1.339 1.00 98.06 78 PHE A CA 1
ATOM 659 C C . PHE A 1 78 ? -0.780 5.520 2.526 1.00 98.06 78 PHE A C 1
ATOM 661 O O . PHE A 1 78 ? -1.304 5.848 3.591 1.00 98.06 78 PHE A O 1
ATOM 668 N N . ILE A 1 79 ? -0.154 4.351 2.381 1.00 98.31 79 ILE A N 1
ATOM 669 C CA . ILE A 1 79 ? -0.131 3.313 3.423 1.00 98.31 79 ILE A CA 1
ATOM 670 C C . ILE A 1 79 ? 0.687 3.766 4.640 1.00 98.31 79 ILE A C 1
ATOM 672 O O . ILE A 1 79 ? 0.255 3.586 5.781 1.00 98.31 79 ILE A O 1
ATOM 676 N N . TYR A 1 80 ? 1.836 4.404 4.425 1.00 96.81 80 TYR A N 1
ATOM 677 C CA . TYR A 1 80 ? 2.699 4.913 5.495 1.00 96.81 80 TYR A CA 1
ATOM 678 C C . TYR A 1 80 ? 2.060 6.073 6.251 1.00 96.81 80 TYR A C 1
ATOM 680 O O . TYR A 1 80 ? 2.093 6.088 7.480 1.00 96.81 80 TYR A O 1
ATOM 688 N N . GLY A 1 81 ? 1.390 6.993 5.555 1.00 96.19 81 GLY A N 1
ATOM 689 C CA . GLY A 1 81 ? 0.639 8.076 6.185 1.00 96.19 81 GLY A CA 1
ATOM 690 C C . GLY A 1 81 ? -0.420 7.546 7.154 1.00 96.19 81 GLY A C 1
ATOM 691 O O . GLY A 1 81 ? -0.491 7.990 8.301 1.00 96.19 81 GLY A O 1
ATOM 692 N N . LEU A 1 82 ? -1.178 6.527 6.745 1.00 97.69 82 LEU A N 1
ATOM 693 C CA . LEU A 1 82 ? -2.145 5.862 7.623 1.00 97.69 82 LEU A CA 1
ATOM 694 C C . LEU A 1 82 ? -1.460 5.152 8.800 1.00 97.69 82 LEU A C 1
ATOM 696 O O . LEU A 1 82 ? -1.868 5.338 9.948 1.00 97.69 82 LEU A O 1
ATOM 700 N N . SER A 1 83 ? -0.396 4.397 8.520 1.00 97.62 83 SER A N 1
ATOM 701 C CA . SER A 1 83 ? 0.326 3.578 9.507 1.00 97.62 83 SER A CA 1
ATOM 702 C C . SER A 1 83 ? 1.078 4.402 10.554 1.00 97.62 83 SER A C 1
ATOM 704 O O . SER A 1 83 ? 1.256 3.961 11.685 1.00 97.62 83 SER A O 1
ATOM 706 N N . SER A 1 84 ? 1.472 5.629 10.209 1.00 94.88 84 SER A N 1
ATOM 707 C CA . SER A 1 84 ? 2.115 6.579 11.123 1.00 94.88 84 SER A CA 1
ATOM 708 C C . SER A 1 84 ? 1.176 7.155 12.197 1.00 94.88 84 SER A C 1
ATOM 710 O O . SER A 1 84 ? 1.628 7.883 13.079 1.00 94.88 84 SER A O 1
ATOM 712 N N . GLY A 1 85 ? -0.122 6.830 12.134 1.00 90.75 85 GLY A N 1
ATOM 713 C CA . GLY A 1 85 ? -1.164 7.323 13.039 1.00 90.75 85 GLY A CA 1
ATOM 714 C C . GLY A 1 85 ? -2.295 8.071 12.329 1.00 90.75 85 GLY A C 1
ATOM 715 O O . GLY A 1 85 ? -3.341 8.307 12.932 1.00 90.75 85 GLY A O 1
ATOM 716 N N . GLY A 1 86 ? -2.144 8.389 11.037 1.00 92.81 86 GLY A N 1
ATOM 717 C CA . GLY A 1 86 ? -3.169 9.085 10.251 1.00 92.81 86 GLY A CA 1
ATOM 718 C C . GLY A 1 86 ? -4.497 8.326 10.138 1.00 92.81 86 GLY A C 1
ATOM 719 O O . GLY A 1 86 ? -5.535 8.932 9.873 1.00 92.81 86 GLY A O 1
ATOM 720 N N . ILE A 1 87 ? -4.492 7.011 10.380 1.00 93.31 87 ILE A N 1
ATOM 721 C CA . ILE A 1 87 ? -5.702 6.186 10.372 1.00 93.31 87 ILE A CA 1
ATOM 722 C C . ILE A 1 87 ? -6.684 6.538 11.504 1.00 93.31 87 ILE A C 1
ATOM 724 O O . ILE A 1 87 ? -7.887 6.418 11.299 1.00 93.31 87 ILE A O 1
ATOM 728 N N . VAL A 1 88 ? -6.213 7.031 12.659 1.00 90.81 88 VAL A N 1
ATOM 729 C CA . VAL A 1 88 ? -7.054 7.242 13.857 1.00 90.81 88 VAL A CA 1
ATOM 730 C C . VAL A 1 88 ? -8.211 8.202 13.577 1.00 90.81 88 VAL A C 1
ATOM 732 O O . VAL A 1 88 ? -9.361 7.871 13.836 1.00 90.81 88 VAL A O 1
ATOM 735 N N . MET A 1 89 ? -7.933 9.361 12.971 1.00 88.19 89 MET A N 1
ATOM 736 C CA . MET A 1 89 ? -8.984 10.332 12.636 1.00 88.19 89 MET A CA 1
ATOM 737 C C . MET A 1 89 ? -9.941 9.810 11.558 1.00 88.19 89 MET A C 1
ATOM 739 O O . MET A 1 89 ? -11.133 10.104 11.588 1.00 88.19 89 MET A O 1
ATOM 743 N N . LYS A 1 90 ? -9.425 9.023 10.608 1.00 90.88 90 LYS A N 1
ATOM 744 C CA . LYS A 1 90 ? -10.213 8.457 9.506 1.00 90.88 90 LYS A CA 1
ATOM 745 C C . LYS A 1 90 ? -11.164 7.357 9.964 1.00 90.88 90 LYS A C 1
ATOM 747 O O . LYS A 1 90 ? -12.152 7.115 9.285 1.00 90.88 90 LYS A O 1
ATOM 752 N N . LEU A 1 91 ? -10.879 6.693 11.084 1.00 90.88 91 LEU A N 1
ATOM 753 C CA . LEU A 1 91 ? -11.752 5.659 11.639 1.00 90.88 91 LEU A CA 1
ATOM 754 C C . LEU A 1 91 ? -13.005 6.221 12.306 1.00 90.88 91 LEU A C 1
ATOM 756 O O . LEU A 1 91 ? -13.993 5.493 12.375 1.00 90.88 91 LEU A O 1
ATOM 760 N N . GLU A 1 92 ? -12.988 7.468 12.777 1.00 90.44 92 GLU A N 1
ATOM 761 C CA . GLU A 1 92 ? -14.133 8.065 13.475 1.00 90.44 92 GLU A CA 1
ATOM 762 C C . GLU A 1 92 ? -15.215 8.569 12.512 1.00 90.44 92 GLU A C 1
ATOM 764 O O . GLU A 1 92 ? -16.403 8.440 12.800 1.00 90.44 92 GLU A O 1
ATOM 769 N N . ASP A 1 93 ? -14.832 9.066 11.333 1.00 92.81 93 ASP A N 1
ATOM 770 C CA . ASP A 1 93 ? -15.784 9.505 10.311 1.00 92.81 93 ASP A CA 1
ATOM 771 C C . ASP A 1 93 ? -16.170 8.347 9.360 1.00 92.81 93 ASP A C 1
ATOM 773 O O . ASP A 1 93 ? -15.298 7.774 8.698 1.00 92.81 93 ASP A O 1
ATOM 777 N N . PRO A 1 94 ? -17.464 7.980 9.243 1.00 92.75 94 PRO A N 1
ATOM 778 C CA . PRO A 1 94 ? -17.889 6.869 8.391 1.00 92.75 94 PRO A CA 1
ATOM 779 C C . PRO A 1 94 ? -17.553 7.017 6.907 1.00 92.75 94 PRO A C 1
ATOM 781 O O . PRO A 1 94 ? -17.232 6.021 6.254 1.00 92.75 94 PRO A O 1
ATOM 784 N N . LEU A 1 95 ? -17.616 8.235 6.365 1.00 94.50 95 LEU A N 1
ATOM 785 C CA . LEU A 1 95 ? -17.349 8.486 4.952 1.00 94.50 95 LEU A CA 1
ATOM 786 C C . LEU A 1 95 ? -15.849 8.365 4.653 1.00 94.50 95 LEU A C 1
ATOM 788 O O . LEU A 1 95 ? -15.460 7.735 3.668 1.00 94.50 95 LEU A O 1
ATOM 792 N N . GLU A 1 96 ? -14.999 8.936 5.501 1.00 95.69 96 GLU A N 1
ATOM 793 C CA . GLU A 1 96 ? -13.548 8.823 5.390 1.00 95.69 96 GLU A CA 1
ATOM 794 C C . GLU A 1 96 ? -13.072 7.392 5.616 1.00 95.69 96 GLU A C 1
ATOM 796 O O . GLU A 1 96 ? -12.198 6.926 4.878 1.00 95.69 96 GLU A O 1
ATOM 801 N N . ARG A 1 97 ? -13.679 6.658 6.555 1.00 95.12 97 ARG A N 1
ATOM 802 C CA . ARG A 1 97 ? -13.417 5.230 6.752 1.00 95.12 97 ARG A CA 1
ATOM 803 C C . ARG A 1 97 ? -13.761 4.425 5.502 1.00 95.12 97 ARG A C 1
ATOM 805 O O . ARG A 1 97 ? -12.916 3.660 5.042 1.00 95.12 97 ARG A O 1
ATOM 812 N N . TYR A 1 98 ? -14.939 4.645 4.912 1.00 95.31 98 TYR A N 1
ATOM 813 C CA . TYR A 1 98 ? -15.356 3.990 3.668 1.00 95.31 98 TYR A CA 1
ATOM 814 C C . TYR A 1 98 ? -14.384 4.273 2.514 1.00 95.31 98 TYR A C 1
ATOM 816 O O . TYR A 1 98 ? -13.862 3.343 1.906 1.00 95.31 98 TYR A O 1
ATOM 824 N N . LYS A 1 99 ? -14.051 5.544 2.249 1.00 96.62 99 LYS A N 1
ATOM 825 C CA . LYS A 1 99 ? -13.088 5.900 1.188 1.00 96.62 99 LYS A CA 1
ATOM 826 C C . LYS A 1 99 ? -11.712 5.283 1.432 1.00 96.62 99 LYS A C 1
ATOM 828 O O . LYS A 1 99 ? -11.071 4.805 0.502 1.00 96.62 99 LYS A O 1
ATOM 833 N N . THR A 1 100 ? -11.242 5.314 2.678 1.00 97.50 100 THR A N 1
ATOM 834 C CA . THR A 1 100 ? -9.935 4.756 3.052 1.00 97.50 100 THR A CA 1
ATOM 835 C C . THR A 1 100 ? -9.914 3.247 2.830 1.00 97.50 100 THR A C 1
ATOM 837 O O . THR A 1 100 ? -8.950 2.726 2.275 1.00 97.50 100 THR A O 1
ATOM 840 N N . LYS A 1 101 ? -11.002 2.559 3.193 1.00 97.12 101 LYS A N 1
ATOM 841 C CA . LYS A 1 101 ? -11.211 1.135 2.930 1.00 97.12 101 LYS A CA 1
ATOM 842 C C . LYS A 1 101 ? -11.149 0.831 1.434 1.00 97.12 101 LYS A C 1
ATOM 844 O O . LYS A 1 101 ? -10.334 0.011 1.037 1.00 97.12 101 LYS A O 1
ATOM 849 N N . GLU A 1 102 ? -11.925 1.528 0.607 1.00 97.69 102 GLU A N 1
ATOM 850 C CA . GLU A 1 102 ? -11.944 1.324 -0.853 1.00 97.69 102 GLU A CA 1
ATOM 851 C C . GLU A 1 102 ? -10.539 1.384 -1.472 1.00 97.69 102 GLU A C 1
ATOM 853 O O . GLU A 1 102 ? -10.168 0.550 -2.296 1.00 97.69 102 GLU A O 1
ATOM 858 N N . TRP A 1 103 ? -9.724 2.345 -1.035 1.00 98.25 103 TRP A N 1
ATOM 859 C CA . TRP A 1 103 ? -8.348 2.488 -1.504 1.00 98.25 103 TRP A CA 1
ATOM 860 C C . TRP A 1 103 ? -7.403 1.414 -0.965 1.00 98.25 103 TRP A C 1
ATOM 862 O O . TRP A 1 103 ? -6.569 0.912 -1.717 1.00 98.25 103 TRP A O 1
ATOM 872 N N . LEU A 1 104 ? -7.540 1.033 0.307 1.00 98.31 104 LEU A N 1
ATOM 873 C CA . LEU A 1 104 ? -6.734 -0.029 0.910 1.00 98.31 104 LEU A CA 1
ATOM 874 C C . LEU A 1 104 ? -7.024 -1.401 0.311 1.00 98.31 104 LEU A C 1
ATOM 876 O O . LEU A 1 104 ? -6.118 -2.223 0.288 1.00 98.31 104 LEU A O 1
ATOM 880 N N . TYR A 1 105 ? -8.246 -1.673 -0.153 1.00 98.06 105 TYR A N 1
ATOM 881 C CA . TYR A 1 105 ? -8.595 -2.978 -0.728 1.00 98.06 105 TYR A CA 1
ATOM 882 C C . TYR A 1 105 ? -7.933 -3.225 -2.080 1.00 98.06 105 TYR A C 1
ATOM 884 O O . TYR A 1 105 ? -7.688 -4.379 -2.422 1.00 98.06 105 TYR A O 1
ATOM 892 N N . LYS A 1 106 ? -7.566 -2.157 -2.789 1.00 98.19 106 LYS A N 1
ATOM 893 C CA . LYS A 1 106 ? -6.844 -2.236 -4.052 1.00 98.19 106 LYS A CA 1
ATOM 894 C C . LYS A 1 106 ? -5.351 -2.463 -3.818 1.00 98.19 106 LYS A C 1
ATOM 896 O O . LYS A 1 106 ? -4.710 -1.740 -3.056 1.00 98.19 106 LYS A O 1
ATOM 901 N N . SER A 1 107 ? -4.799 -3.444 -4.514 1.00 96.88 107 SER A N 1
ATOM 902 C CA . SER A 1 107 ? -3.363 -3.645 -4.696 1.00 96.88 107 SER A CA 1
ATOM 903 C C . SER A 1 107 ? -2.726 -2.505 -5.498 1.00 96.88 107 SER A C 1
ATOM 905 O O . SER A 1 107 ? -3.410 -1.717 -6.157 1.00 96.88 107 SER A O 1
ATOM 907 N N . PHE A 1 108 ? -1.392 -2.452 -5.514 1.00 97.75 108 PHE A N 1
ATOM 908 C CA . PHE A 1 108 ? -0.653 -1.513 -6.363 1.00 97.75 108 PHE A CA 1
ATOM 909 C C . PHE A 1 108 ? -1.066 -1.612 -7.843 1.00 97.75 108 PHE A C 1
ATOM 911 O O . PHE A 1 108 ? -1.247 -0.590 -8.500 1.00 97.75 108 PHE A O 1
ATOM 918 N N . PHE A 1 109 ? -1.264 -2.826 -8.363 1.00 97.50 109 PHE A N 1
ATOM 919 C CA . PHE A 1 109 ? -1.639 -3.037 -9.763 1.00 97.50 109 PHE A CA 1
ATOM 920 C C . PHE A 1 109 ? -3.086 -2.626 -10.055 1.00 97.50 109 PHE A C 1
ATOM 922 O O . PHE A 1 109 ? -3.387 -2.212 -11.167 1.00 97.50 109 PHE A O 1
ATOM 929 N N . GLU A 1 110 ? -3.973 -2.635 -9.061 1.00 97.81 110 GLU A N 1
ATOM 930 C CA . GLU A 1 110 ? -5.322 -2.075 -9.204 1.00 97.81 110 GLU A CA 1
ATOM 931 C C . GLU A 1 110 ? -5.337 -0.539 -9.132 1.00 97.81 110 GLU A C 1
ATOM 933 O O . GLU A 1 110 ? -6.190 0.093 -9.756 1.00 97.81 110 GLU A O 1
ATOM 938 N N . TRP A 1 111 ? -4.399 0.080 -8.401 1.00 97.88 111 TRP A N 1
ATOM 939 C CA . TRP A 1 111 ? -4.189 1.536 -8.450 1.00 97.88 111 TRP A CA 1
ATOM 940 C C . TRP A 1 111 ? -3.583 1.970 -9.783 1.00 97.88 111 TRP A C 1
ATOM 942 O O . TRP A 1 111 ? -3.980 2.988 -10.349 1.00 97.88 111 TRP A O 1
ATOM 952 N N . PHE A 1 112 ? -2.637 1.181 -10.293 1.00 97.62 112 PHE A N 1
ATOM 953 C CA . PHE A 1 112 ? -1.871 1.486 -11.493 1.00 97.62 112 PHE A CA 1
ATOM 954 C C . PHE A 1 112 ? -1.883 0.301 -12.480 1.00 97.62 112 PHE A C 1
ATOM 956 O O . PHE A 1 112 ? -0.857 -0.364 -12.663 1.00 97.62 112 PHE A O 1
ATOM 963 N N . PRO A 1 113 ? -3.011 0.058 -13.185 1.00 97.31 113 PRO A N 1
ATOM 964 C CA . PRO A 1 113 ? -3.189 -1.112 -14.063 1.00 97.31 113 PRO A CA 1
ATOM 965 C C . PRO A 1 113 ? -2.175 -1.234 -15.202 1.00 97.31 113 PRO A C 1
ATOM 967 O O . PRO A 1 113 ? -1.924 -2.333 -15.699 1.00 97.31 113 PRO A O 1
ATOM 970 N N . LYS A 1 114 ? -1.543 -0.120 -15.585 1.00 97.25 114 LYS A N 1
ATOM 971 C CA . LYS A 1 114 ? -0.456 -0.061 -16.574 1.00 97.25 114 LYS A CA 1
ATOM 972 C C . LYS A 1 114 ? 0.765 -0.920 -16.203 1.00 97.25 114 LYS A C 1
ATOM 974 O O . LYS A 1 114 ? 1.514 -1.307 -17.092 1.00 97.25 114 LYS A O 1
ATOM 979 N N . TYR A 1 115 ? 0.929 -1.277 -14.926 1.00 97.62 115 TYR A N 1
ATOM 980 C CA . TYR A 1 115 ? 1.997 -2.159 -14.442 1.00 97.62 115 TYR A CA 1
ATOM 981 C C . TYR A 1 115 ? 1.546 -3.599 -14.166 1.00 97.62 115 TYR A C 1
ATOM 983 O O . TYR A 1 115 ? 2.333 -4.377 -13.639 1.00 97.62 115 TYR A O 1
ATOM 991 N N . SER A 1 116 ? 0.311 -3.978 -14.515 1.00 96.44 116 SER A N 1
ATOM 992 C CA . SER A 1 116 ? -0.228 -5.335 -14.283 1.00 96.44 116 SER A CA 1
ATOM 993 C C . SER A 1 116 ? 0.629 -6.450 -14.889 1.00 96.44 116 SER A C 1
ATOM 995 O O . SER A 1 116 ? 0.659 -7.560 -14.369 1.00 96.44 116 SER A O 1
ATOM 997 N N . PHE A 1 117 ? 1.405 -6.151 -15.936 1.00 95.62 117 PHE A N 1
ATOM 998 C CA . PHE A 1 117 ? 2.368 -7.099 -16.491 1.00 95.62 117 PHE A CA 1
ATOM 999 C C . PHE A 1 117 ? 3.405 -7.567 -15.460 1.00 95.62 117 PHE A C 1
ATOM 1001 O O . PHE A 1 117 ? 3.927 -8.657 -15.614 1.00 95.62 117 PHE A O 1
ATOM 1008 N N . LEU A 1 118 ? 3.683 -6.804 -14.400 1.00 96.25 118 LEU A N 1
ATOM 1009 C CA . LEU A 1 118 ? 4.614 -7.194 -13.341 1.00 96.25 118 LEU A CA 1
ATOM 1010 C C . LEU A 1 118 ? 4.002 -8.134 -12.288 1.00 96.25 118 LEU A C 1
ATOM 1012 O O . LEU A 1 118 ? 4.746 -8.720 -11.509 1.00 96.25 118 LEU A O 1
ATOM 1016 N N . GLU A 1 119 ? 2.677 -8.297 -12.247 1.00 94.44 119 GLU A N 1
ATOM 1017 C CA . GLU A 1 119 ? 1.972 -8.998 -11.162 1.00 94.44 119 GLU A CA 1
ATOM 1018 C C . GLU A 1 119 ? 2.347 -10.482 -11.048 1.00 94.44 119 GLU A C 1
ATOM 1020 O O . GLU A 1 119 ? 2.408 -11.035 -9.952 1.00 94.44 119 GLU A O 1
ATOM 1025 N N . ALA A 1 120 ? 2.654 -11.123 -12.178 1.00 90.69 120 ALA A N 1
ATOM 1026 C CA . ALA A 1 120 ? 3.037 -12.531 -12.226 1.00 90.69 120 ALA A CA 1
ATOM 1027 C C . ALA A 1 120 ? 4.518 -12.791 -11.882 1.00 90.69 120 ALA A C 1
ATOM 1029 O O . ALA A 1 120 ? 4.942 -13.949 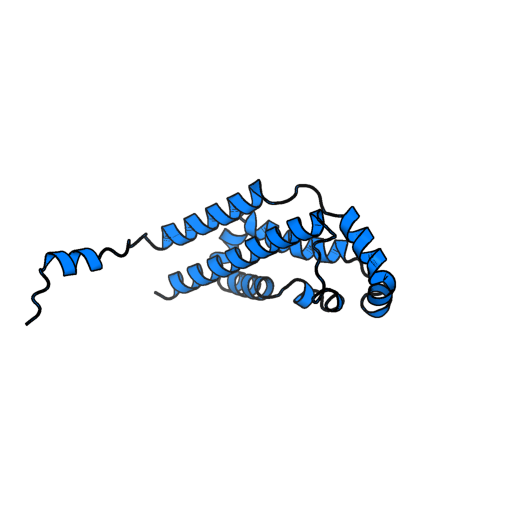-11.856 1.00 90.69 120 ALA A O 1
ATOM 1030 N N . TYR A 1 121 ? 5.322 -11.746 -11.662 1.00 91.81 121 TYR A N 1
ATOM 1031 C CA . T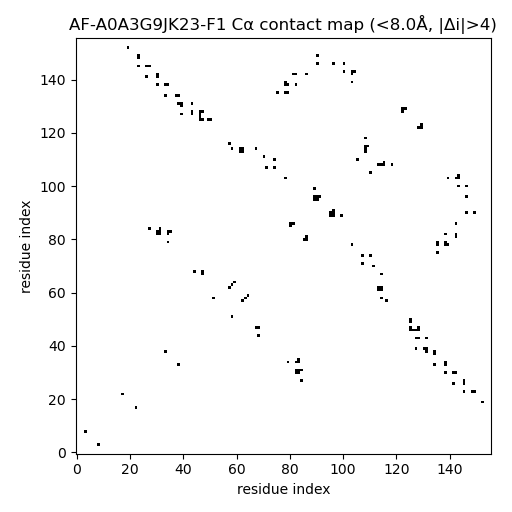YR A 1 121 ? 6.771 -11.874 -11.528 1.00 91.81 121 TYR A CA 1
ATOM 1032 C C . TYR A 1 121 ? 7.233 -11.882 -10.073 1.00 91.81 121 TYR A C 1
ATOM 1034 O O . TYR A 1 121 ? 6.741 -11.150 -9.218 1.00 91.81 121 TYR A O 1
ATOM 1042 N N . ASP A 1 122 ? 8.252 -12.699 -9.803 1.00 90.31 122 ASP A N 1
ATOM 1043 C CA . ASP A 1 122 ? 8.932 -12.709 -8.514 1.00 90.31 122 ASP A CA 1
ATOM 1044 C C . ASP A 1 122 ? 9.962 -11.572 -8.435 1.00 90.31 122 ASP A C 1
ATOM 1046 O O . ASP A 1 122 ? 10.921 -11.508 -9.213 1.00 90.31 122 ASP A O 1
ATOM 1050 N N . PHE A 1 123 ? 9.793 -10.693 -7.447 1.00 92.00 123 PHE A N 1
ATOM 1051 C CA . PHE A 1 123 ? 10.721 -9.601 -7.175 1.00 92.00 123 PHE A CA 1
ATOM 1052 C C . PHE A 1 123 ? 11.899 -9.995 -6.272 1.00 92.00 123 PHE A C 1
ATOM 1054 O O . PHE A 1 123 ? 12.683 -9.128 -5.900 1.00 92.00 123 PHE A O 1
ATOM 1061 N N . SER A 1 124 ? 12.085 -11.273 -5.922 1.00 93.00 124 SER A N 1
ATOM 1062 C CA . SER A 1 124 ? 13.162 -11.732 -5.026 1.00 93.00 124 SER A CA 1
ATOM 1063 C C . SER A 1 124 ? 14.576 -11.293 -5.438 1.00 93.00 124 SER A C 1
ATOM 1065 O O . SER A 1 124 ? 15.426 -11.080 -4.568 1.00 93.00 124 SER A O 1
ATOM 1067 N N . LYS A 1 125 ? 14.832 -11.090 -6.740 1.00 95.44 125 LYS A N 1
ATOM 1068 C CA . LYS A 1 125 ? 16.102 -10.533 -7.246 1.00 95.44 125 LYS A CA 1
ATOM 1069 C C . LYS A 1 125 ? 16.324 -9.057 -6.880 1.00 95.44 125 LYS A C 1
ATOM 1071 O O . LYS A 1 125 ? 17.470 -8.622 -6.782 1.00 95.44 125 LYS A O 1
ATOM 107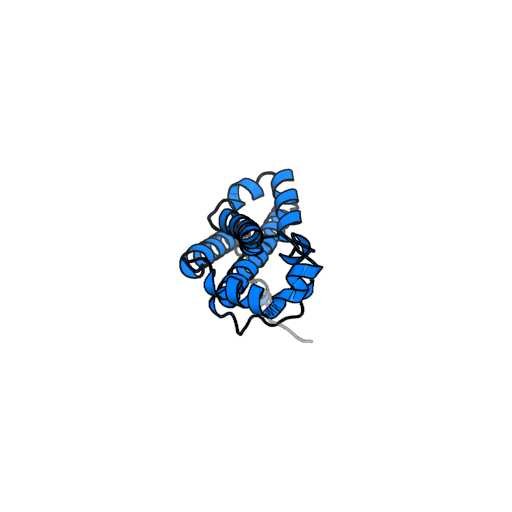6 N N . TYR A 1 126 ? 15.257 -8.307 -6.626 1.00 95.81 126 TYR A N 1
ATOM 1077 C CA . TYR A 1 126 ? 15.259 -6.896 -6.242 1.00 95.81 126 TYR A CA 1
ATOM 1078 C C . TYR A 1 126 ? 15.112 -6.781 -4.722 1.00 95.81 126 TYR A C 1
ATOM 1080 O O . TYR A 1 126 ? 14.027 -6.552 -4.196 1.00 95.81 126 TYR A O 1
ATOM 1088 N N . LYS A 1 127 ? 16.201 -7.031 -3.989 1.00 93.62 127 LYS A N 1
ATOM 1089 C CA . LYS A 1 127 ? 16.155 -7.261 -2.534 1.00 93.62 127 LYS A CA 1
ATOM 1090 C C . LYS A 1 127 ? 15.484 -6.138 -1.739 1.00 93.62 127 LYS A C 1
ATOM 1092 O O . LYS A 1 127 ? 14.658 -6.433 -0.880 1.00 93.62 127 LYS A O 1
ATOM 1097 N N . HIS A 1 128 ? 15.840 -4.881 -1.992 1.00 94.25 128 HIS A N 1
ATOM 1098 C CA . HIS A 1 128 ? 15.282 -3.745 -1.259 1.00 94.25 128 HIS A CA 1
ATOM 1099 C C . HIS A 1 128 ? 13.837 -3.485 -1.669 1.00 94.25 128 HIS A C 1
ATOM 1101 O O . HIS A 1 128 ? 13.005 -3.250 -0.801 1.00 94.25 128 HIS A O 1
ATOM 1107 N N . LEU A 1 129 ? 13.526 -3.588 -2.965 1.00 94.88 129 LEU A N 1
ATOM 1108 C CA . LEU A 1 129 ? 12.150 -3.483 -3.447 1.00 94.88 129 LEU A CA 1
ATOM 1109 C C . LEU A 1 129 ? 11.269 -4.566 -2.819 1.00 94.88 129 LEU A C 1
ATOM 1111 O O . LEU A 1 129 ? 10.208 -4.256 -2.299 1.00 94.88 129 LEU A O 1
ATOM 1115 N N . GLN A 1 130 ? 11.725 -5.817 -2.799 1.00 94.69 130 GLN A N 1
ATOM 1116 C CA . GLN A 1 130 ? 10.980 -6.937 -2.231 1.00 94.69 130 GLN A CA 1
ATOM 1117 C C . GLN A 1 130 ? 10.768 -6.791 -0.722 1.00 94.69 130 GLN A C 1
ATOM 1119 O O . GLN A 1 130 ? 9.710 -7.151 -0.208 1.00 94.69 130 GLN A O 1
ATOM 1124 N N . MET A 1 131 ? 11.769 -6.294 0.007 1.00 93.69 131 MET A N 1
ATOM 1125 C CA . MET A 1 131 ? 11.621 -6.001 1.432 1.00 93.69 131 MET A CA 1
ATOM 1126 C C . MET A 1 131 ? 10.595 -4.884 1.659 1.00 93.69 131 MET A C 1
ATOM 1128 O O . MET A 1 131 ? 9.665 -5.078 2.438 1.00 93.69 131 MET A O 1
ATOM 1132 N N . GLU A 1 132 ? 10.710 -3.771 0.931 1.00 94.19 132 GLU A N 1
ATOM 1133 C CA . GLU A 1 132 ? 9.791 -2.633 1.042 1.00 94.19 132 GLU A CA 1
ATOM 1134 C C . GLU A 1 132 ? 8.353 -3.038 0.686 1.00 94.19 132 GLU A C 1
ATOM 1136 O O . GLU A 1 132 ? 7.411 -2.761 1.427 1.00 94.19 132 GLU A O 1
ATOM 1141 N N . TRP A 1 133 ? 8.184 -3.798 -0.398 1.00 94.31 133 TRP A N 1
ATOM 1142 C CA . TRP A 1 133 ? 6.890 -4.306 -0.845 1.00 94.31 133 TRP A CA 1
ATOM 1143 C C . TRP A 1 133 ? 6.212 -5.175 0.216 1.00 94.31 133 TRP A C 1
ATOM 1145 O O . TRP A 1 133 ? 5.018 -5.027 0.476 1.00 94.31 133 TRP A O 1
ATOM 1155 N N . LYS A 1 134 ? 6.973 -6.060 0.875 1.00 94.50 134 LYS A N 1
ATOM 1156 C CA . LYS A 1 134 ? 6.453 -6.907 1.958 1.00 94.50 134 LYS A CA 1
ATOM 1157 C C . LYS A 1 134 ? 5.974 -6.089 3.151 1.00 94.50 134 LYS A C 1
ATOM 1159 O O . LYS A 1 134 ? 4.941 -6.425 3.724 1.00 94.50 134 LYS A O 1
ATOM 1164 N N . VAL A 1 135 ? 6.706 -5.044 3.530 1.00 96.00 135 VAL A N 1
ATOM 1165 C CA . VAL A 1 135 ? 6.338 -4.184 4.664 1.00 96.00 135 VAL A CA 1
ATOM 1166 C C . VAL A 1 135 ? 5.083 -3.381 4.340 1.00 96.00 135 VAL A C 1
ATOM 1168 O O . VAL A 1 135 ? 4.147 -3.369 5.138 1.00 96.00 135 VAL A O 1
ATOM 1171 N N . ILE A 1 136 ? 5.019 -2.788 3.146 1.00 96.12 136 ILE A N 1
ATOM 1172 C CA . ILE A 1 136 ? 3.838 -2.064 2.663 1.00 96.12 136 ILE A CA 1
ATOM 1173 C C . ILE A 1 136 ? 2.609 -2.978 2.662 1.00 96.12 136 ILE A C 1
ATOM 1175 O O . ILE A 1 136 ? 1.564 -2.604 3.191 1.00 96.12 136 ILE A O 1
ATOM 1179 N N . GLU A 1 137 ? 2.729 -4.193 2.126 1.00 96.88 137 GLU A N 1
ATOM 1180 C CA . GLU A 1 137 ? 1.610 -5.133 2.059 1.00 96.88 137 GLU A CA 1
ATOM 1181 C C . GLU A 1 137 ? 1.182 -5.619 3.451 1.00 96.88 137 GLU A C 1
ATOM 1183 O O . GLU A 1 137 ? -0.010 -5.661 3.758 1.00 96.88 137 GLU A O 1
ATOM 1188 N N . LYS A 1 138 ? 2.142 -5.901 4.339 1.00 97.81 138 LYS A N 1
ATOM 1189 C CA . LYS A 1 138 ? 1.873 -6.241 5.743 1.00 97.81 138 LYS A CA 1
ATOM 1190 C C . LYS A 1 138 ? 1.097 -5.126 6.451 1.00 97.81 138 LYS A C 1
ATOM 1192 O O . LYS A 1 138 ? 0.115 -5.408 7.138 1.00 97.81 138 LYS A O 1
ATOM 1197 N N . LEU A 1 139 ? 1.507 -3.870 6.272 1.00 98.31 139 LEU A N 1
ATOM 1198 C CA . LEU A 1 139 ? 0.816 -2.708 6.835 1.00 98.31 139 LEU A CA 1
ATOM 1199 C C . LEU A 1 139 ? -0.583 -2.535 6.237 1.00 98.31 139 LEU A C 1
ATOM 1201 O O . LEU A 1 139 ? -1.542 -2.348 6.984 1.00 98.31 139 LEU A O 1
ATOM 1205 N N . ARG A 1 140 ? -0.729 -2.665 4.912 1.00 98.56 140 ARG A N 1
ATOM 1206 C CA . ARG A 1 140 ? -2.027 -2.587 4.224 1.00 98.56 140 ARG A CA 1
ATOM 1207 C C . ARG A 1 140 ? -3.029 -3.588 4.791 1.00 98.56 140 ARG A C 1
ATOM 1209 O O . ARG A 1 140 ? -4.146 -3.201 5.127 1.00 98.56 140 ARG A O 1
ATOM 1216 N N . GLN A 1 141 ? -2.627 -4.850 4.951 1.00 98.44 141 GLN A N 1
ATOM 1217 C CA . GLN A 1 141 ? -3.498 -5.895 5.497 1.00 98.44 141 GLN A CA 1
ATOM 1218 C C . GLN A 1 141 ? -3.934 -5.596 6.935 1.00 98.44 141 GLN A C 1
ATOM 1220 O O . GLN A 1 141 ? -5.112 -5.733 7.261 1.00 98.44 141 GLN A O 1
ATOM 1225 N N . LYS A 1 142 ? -3.021 -5.105 7.779 1.00 98.19 142 LYS A N 1
ATOM 1226 C CA . LYS A 1 142 ? -3.355 -4.710 9.155 1.00 98.19 142 LYS A CA 1
ATOM 1227 C C . LYS A 1 142 ? -4.272 -3.493 9.224 1.00 98.19 142 LYS A C 1
ATOM 1229 O O . LYS A 1 142 ? -5.164 -3.448 10.063 1.00 98.19 142 LYS A O 1
ATOM 1234 N N . LEU A 1 143 ? -4.111 -2.521 8.328 1.00 98.50 143 LEU A N 1
ATOM 1235 C CA . LEU A 1 143 ? -5.033 -1.386 8.227 1.00 98.50 143 LEU A CA 1
ATOM 1236 C C . LEU A 1 143 ? -6.440 -1.837 7.799 1.00 98.50 143 LEU A C 1
ATOM 1238 O O . LEU A 1 143 ? -7.432 -1.334 8.324 1.00 98.50 143 LEU A O 1
ATOM 1242 N N . ILE A 1 144 ? -6.542 -2.810 6.887 1.00 98.06 144 ILE A N 1
ATOM 1243 C CA . ILE A 1 144 ? -7.825 -3.422 6.508 1.00 98.06 144 ILE A CA 1
ATOM 1244 C C . ILE A 1 144 ? -8.460 -4.140 7.704 1.00 98.06 144 ILE A C 1
ATOM 1246 O O . ILE A 1 144 ? -9.657 -3.981 7.943 1.00 98.06 144 ILE A O 1
ATOM 1250 N N . GLU A 1 145 ? -7.678 -4.922 8.450 1.00 96.62 145 GLU A N 1
ATOM 1251 C CA . GLU A 1 145 ? -8.117 -5.589 9.681 1.00 96.62 145 GLU A CA 1
ATOM 1252 C C . GLU A 1 145 ? -8.644 -4.575 10.703 1.00 96.62 145 GLU A C 1
ATOM 1254 O O . GLU A 1 145 ? -9.748 -4.736 11.221 1.00 96.62 145 GLU A O 1
ATOM 1259 N N . LEU A 1 146 ? -7.915 -3.478 10.909 1.00 95.81 146 LEU A N 1
ATOM 1260 C CA . LEU A 1 146 ? -8.295 -2.409 11.825 1.00 95.81 146 LEU A CA 1
ATOM 1261 C C . LEU A 1 146 ? -9.637 -1.768 11.452 1.00 95.81 146 LEU A C 1
ATOM 1263 O O . LEU A 1 146 ? -10.482 -1.552 12.320 1.00 95.81 146 LEU A O 1
ATOM 1267 N N . ILE A 1 147 ? -9.860 -1.500 10.161 1.00 95.56 147 ILE A N 1
ATOM 1268 C CA . ILE A 1 147 ? -11.140 -0.969 9.678 1.00 95.56 147 ILE A CA 1
ATOM 1269 C C . ILE A 1 147 ? -12.272 -1.969 9.928 1.00 95.56 147 ILE A C 1
ATOM 1271 O O . ILE A 1 147 ? -13.327 -1.565 10.414 1.00 95.56 147 ILE A O 1
ATOM 1275 N N . LYS A 1 148 ? -12.061 -3.261 9.640 1.00 93.62 148 LYS A N 1
ATOM 1276 C CA . LYS A 1 148 ? -13.070 -4.307 9.885 1.00 93.62 148 LYS A CA 1
ATOM 1277 C C . LYS A 1 148 ? -13.441 -4.389 11.366 1.00 93.62 148 LYS A C 1
ATOM 1279 O O . LYS A 1 148 ? -14.621 -4.478 11.681 1.00 93.62 148 LYS A O 1
ATOM 1284 N N . LEU A 1 149 ? -12.455 -4.320 12.262 1.00 92.50 149 LEU A N 1
AT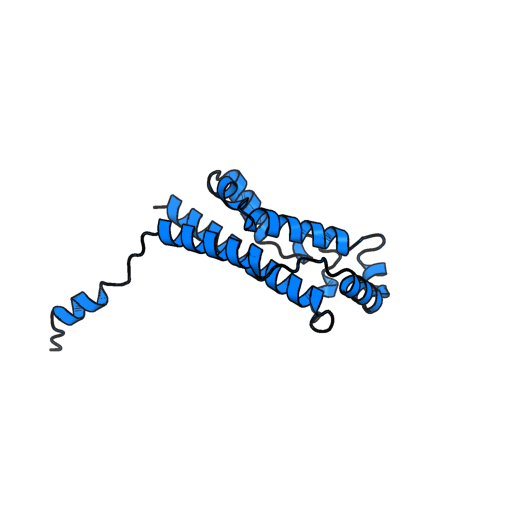OM 1285 C CA . LEU A 1 149 ? -12.692 -4.330 13.708 1.00 92.50 149 LEU A CA 1
ATOM 1286 C C . LEU A 1 149 ? -13.501 -3.110 14.162 1.00 92.50 149 LEU A C 1
ATOM 1288 O O . LEU A 1 149 ? -14.484 -3.276 14.877 1.00 92.50 149 LEU A O 1
ATOM 1292 N N . LYS A 1 150 ? -13.157 -1.901 13.695 1.00 90.69 150 LYS A N 1
ATOM 1293 C CA . LYS A 1 150 ? -13.933 -0.684 14.000 1.00 90.69 150 LYS A CA 1
ATOM 1294 C C . LYS A 1 150 ? -15.372 -0.783 13.485 1.00 90.69 150 LYS A C 1
ATOM 1296 O O . LYS A 1 150 ? -16.291 -0.340 14.157 1.00 90.69 150 LYS A O 1
ATOM 1301 N N . GLU A 1 151 ? -15.584 -1.340 12.292 1.00 89.56 151 GLU A N 1
ATOM 1302 C CA . GLU A 1 151 ? -16.928 -1.540 11.730 1.00 89.56 151 GLU A CA 1
ATOM 1303 C C . GLU A 1 151 ? -17.771 -2.535 12.536 1.00 89.56 151 GLU A C 1
ATOM 1305 O O . GLU A 1 151 ? -18.982 -2.354 12.619 1.00 89.56 151 GLU A O 1
ATOM 1310 N N . ILE A 1 152 ? -17.159 -3.561 13.132 1.00 86.56 152 ILE A N 1
ATOM 1311 C CA . ILE A 1 152 ? -17.856 -4.486 14.036 1.00 86.56 152 ILE A CA 1
ATOM 1312 C C . ILE A 1 152 ? -18.265 -3.759 15.326 1.00 86.56 152 ILE A C 1
ATOM 1314 O O . ILE A 1 152 ? -19.425 -3.854 15.710 1.00 86.56 152 ILE A O 1
ATOM 1318 N N . ASP A 1 153 ? -17.360 -2.973 15.918 1.00 77.94 153 ASP A N 1
ATOM 1319 C CA . ASP A 1 153 ? -17.586 -2.195 17.152 1.00 77.94 153 ASP A CA 1
ATOM 1320 C C . ASP A 1 153 ? -18.792 -1.238 17.056 1.00 77.94 153 ASP A C 1
ATOM 1322 O O . ASP A 1 153 ? -19.576 -1.126 17.989 1.00 77.94 153 ASP A O 1
ATOM 1326 N N . MET A 1 154 ? -19.008 -0.588 15.906 1.00 70.88 154 MET A N 1
ATOM 1327 C CA . MET A 1 154 ? -20.147 0.335 15.732 1.00 70.88 154 MET A CA 1
ATOM 1328 C C . MET A 1 154 ? -21.483 -0.347 15.390 1.00 70.88 154 MET A C 1
ATOM 1330 O O . MET A 1 154 ? -22.497 0.343 15.299 1.00 70.88 154 MET A O 1
ATOM 1334 N N . ASN A 1 155 ? -21.490 -1.655 15.123 1.00 61.41 155 ASN A N 1
ATOM 1335 C CA . ASN A 1 155 ? -22.698 -2.409 14.764 1.00 61.41 155 ASN A CA 1
ATOM 1336 C C . ASN A 1 155 ? -23.288 -3.201 15.950 1.00 61.41 155 ASN A C 1
ATOM 1338 O O . ASN A 1 155 ? -24.208 -3.997 15.737 1.00 61.41 155 ASN A O 1
ATOM 1342 N N . ILE A 1 156 ? -22.767 -2.993 17.167 1.00 45.72 156 ILE A N 1
ATOM 1343 C CA . ILE A 1 156 ? -23.248 -3.576 18.431 1.00 45.72 156 ILE A CA 1
ATOM 1344 C C . ILE A 1 156 ? -23.937 -2.498 19.272 1.00 45.72 156 ILE A C 1
ATOM 1346 O O . ILE A 1 156 ? -23.413 -1.364 19.338 1.00 45.72 156 ILE A O 1
#

Mean predicted aligned error: 8.19 Å

Secondary structure (DSSP, 8-state):
-----HHHHHHTS------HHHHHHHHHHHHHHHHHHTS-SS--HHHHHHHHHHTHHHHHHHSTT--HHHHHHHHHHHHHHIIIIIHHHHHHSHHHHHHHHHHHHS-HHHH-GGGGGGTTS--TTSHHHHHHHHHHHHHHHHHHHHHHHHHHHTT-